Protein AF-A0A951YEJ0-F1 (afdb_monomer)

Structure (mmCIF, N/CA/C/O backbone):
data_AF-A0A951YEJ0-F1
#
_entry.id   AF-A0A951YEJ0-F1
#
loop_
_atom_site.group_PDB
_atom_site.id
_atom_site.type_symbol
_atom_site.label_atom_id
_atom_site.label_alt_id
_atom_site.label_comp_id
_atom_site.label_asym_id
_atom_site.label_entity_id
_atom_site.label_seq_id
_atom_site.pdbx_PDB_ins_code
_atom_site.Cartn_x
_atom_site.Cartn_y
_atom_site.Cartn_z
_atom_site.occupancy
_atom_site.B_iso_or_equiv
_atom_site.auth_seq_id
_atom_site.auth_comp_id
_atom_site.auth_asym_id
_atom_site.auth_atom_id
_atom_site.pdbx_PDB_model_num
ATOM 1 N N . MET A 1 1 ? 27.263 10.326 -24.774 1.00 58.91 1 MET A N 1
ATOM 2 C CA . MET A 1 1 ? 26.718 8.953 -24.923 1.00 58.91 1 MET A CA 1
ATOM 3 C C . MET A 1 1 ? 26.407 8.358 -23.551 1.00 58.91 1 MET A C 1
ATOM 5 O O . MET A 1 1 ? 27.213 8.525 -22.641 1.00 58.91 1 MET A O 1
ATOM 9 N N . ARG A 1 2 ? 25.249 7.697 -23.375 1.00 75.31 2 ARG A N 1
ATOM 10 C CA . ARG A 1 2 ? 24.913 6.966 -22.133 1.00 75.31 2 ARG A CA 1
ATOM 11 C C . AR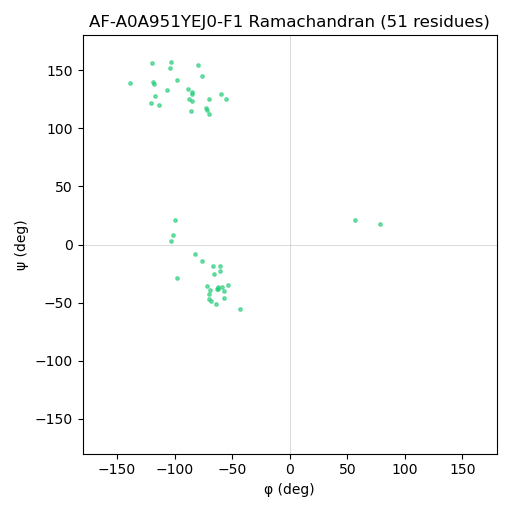G A 1 2 ? 25.767 5.692 -22.057 1.00 75.31 2 ARG A C 1
ATOM 13 O O . ARG A 1 2 ? 25.603 4.817 -22.892 1.00 75.31 2 ARG A O 1
ATOM 20 N N . HIS A 1 3 ? 26.634 5.607 -21.054 1.00 80.12 3 HIS A N 1
ATOM 21 C CA . HIS A 1 3 ? 27.671 4.578 -20.863 1.00 80.12 3 HIS A CA 1
ATOM 22 C C . HIS A 1 3 ? 27.289 3.489 -19.836 1.00 80.12 3 HIS A C 1
ATOM 24 O O . HIS A 1 3 ? 28.110 2.659 -19.467 1.00 80.12 3 HIS A O 1
ATOM 30 N N . LEU A 1 4 ? 26.036 3.471 -19.365 1.00 84.38 4 LEU A N 1
ATOM 31 C CA . LEU A 1 4 ? 25.541 2.467 -18.416 1.00 84.38 4 LEU A CA 1
ATOM 32 C C . LEU A 1 4 ? 25.052 1.211 -19.147 1.00 84.38 4 LEU A C 1
ATOM 34 O O . LEU A 1 4 ? 24.053 1.276 -19.871 1.00 84.38 4 LEU A O 1
ATOM 38 N N . SER A 1 5 ? 25.742 0.092 -18.905 1.00 84.12 5 SER A N 1
ATOM 39 C CA . SER A 1 5 ? 25.420 -1.243 -19.436 1.00 84.12 5 SER A CA 1
ATOM 40 C C . SER A 1 5 ? 24.170 -1.861 -18.779 1.00 84.12 5 SER A C 1
ATOM 42 O O . SER A 1 5 ? 23.346 -2.456 -19.465 1.00 84.12 5 SER A O 1
ATOM 44 N N . PHE A 1 6 ? 23.948 -1.622 -17.476 1.00 88.38 6 PHE A N 1
ATOM 45 C CA . PHE A 1 6 ? 22.758 -2.070 -16.737 1.00 88.38 6 PHE A CA 1
ATOM 46 C C . PHE A 1 6 ? 21.958 -0.890 -16.185 1.00 88.38 6 PHE A C 1
ATOM 48 O O . PHE A 1 6 ? 22.526 0.101 -15.721 1.00 88.38 6 PHE A O 1
ATOM 55 N N . LYS A 1 7 ? 20.626 -0.989 -16.259 1.00 87.25 7 LYS A N 1
ATOM 56 C CA . LYS A 1 7 ? 19.695 0.066 -15.840 1.00 87.25 7 LYS A CA 1
ATOM 57 C C . LYS A 1 7 ? 18.505 -0.541 -15.111 1.00 87.25 7 LYS A C 1
ATOM 59 O O . LYS A 1 7 ? 17.955 -1.546 -15.557 1.00 87.25 7 LYS A O 1
ATOM 64 N N . THR A 1 8 ? 18.083 0.111 -14.036 1.00 87.56 8 THR A N 1
ATOM 65 C CA . THR A 1 8 ? 16.828 -0.208 -13.356 1.00 87.56 8 THR A CA 1
ATOM 66 C C . THR A 1 8 ? 15.665 0.204 -14.248 1.00 87.56 8 THR A C 1
ATOM 68 O O . THR A 1 8 ? 15.594 1.349 -14.695 1.00 87.56 8 THR A O 1
ATOM 71 N N . GLN A 1 9 ? 14.771 -0.737 -14.531 1.00 86.75 9 GLN A N 1
ATOM 72 C CA . GLN A 1 9 ? 13.549 -0.456 -15.272 1.00 86.75 9 GLN A CA 1
ATOM 73 C C . GLN A 1 9 ? 12.481 0.038 -14.297 1.00 86.75 9 GLN A C 1
ATOM 75 O O . GLN A 1 9 ? 12.161 -0.644 -13.326 1.00 86.75 9 GLN A O 1
ATOM 80 N N . SER A 1 10 ? 11.947 1.226 -14.561 1.00 88.31 10 SER A N 1
ATOM 81 C CA . SER A 1 10 ? 10.781 1.752 -13.855 1.00 88.31 10 SER A CA 1
ATOM 82 C C . SER A 1 10 ? 9.500 1.143 -14.423 1.00 88.31 10 SER A C 1
ATOM 84 O O . SER A 1 10 ? 9.462 0.729 -15.582 1.00 88.31 10 SER A O 1
ATOM 86 N N . ALA A 1 11 ? 8.448 1.080 -13.610 1.00 87.19 11 ALA A N 1
ATOM 87 C CA . ALA A 1 11 ? 7.135 0.642 -14.066 1.00 87.19 11 ALA A CA 1
ATOM 88 C C . ALA A 1 11 ? 6.433 1.744 -14.875 1.00 87.19 11 ALA A C 1
ATOM 90 O O . ALA A 1 11 ? 6.534 2.925 -14.552 1.00 87.19 11 ALA A O 1
ATOM 91 N N . ASN A 1 12 ? 5.676 1.335 -15.896 1.00 85.44 12 ASN A N 1
ATOM 92 C CA . ASN A 1 12 ? 4.983 2.224 -16.832 1.00 85.44 12 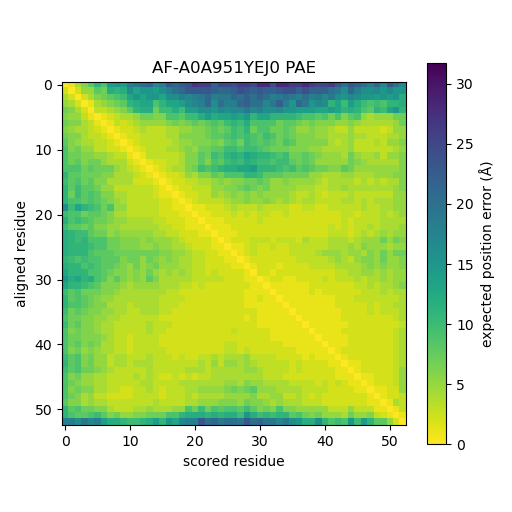ASN A CA 1
ATOM 93 C C . ASN A 1 12 ? 3.473 1.968 -16.749 1.00 85.44 12 ASN A C 1
ATOM 95 O O . ASN A 1 12 ? 3.066 0.840 -16.466 1.00 85.44 12 ASN A O 1
ATOM 99 N N . GLU A 1 13 ? 2.626 2.935 -17.111 1.00 84.12 13 GLU A N 1
ATOM 100 C CA . GLU A 1 13 ? 1.160 2.769 -17.057 1.00 84.12 13 GLU A CA 1
ATOM 101 C C . GLU A 1 13 ? 0.638 1.541 -17.813 1.00 84.12 13 GLU A C 1
ATOM 103 O O . GLU A 1 13 ? -0.275 0.874 -17.339 1.00 84.12 13 GLU A O 1
ATOM 108 N N . LYS A 1 14 ? 1.268 1.188 -18.941 1.00 84.06 14 LYS A N 1
ATOM 109 C CA . LYS A 1 14 ? 0.911 0.006 -19.745 1.00 84.06 14 LYS A CA 1
ATOM 110 C C . LYS A 1 14 ? 1.162 -1.326 -19.026 1.00 84.06 14 LYS A C 1
ATOM 112 O O . LYS A 1 14 ? 0.554 -2.330 -19.374 1.00 84.06 14 LYS A O 1
ATOM 117 N N . ILE A 1 15 ? 2.089 -1.344 -18.069 1.00 84.31 15 ILE A N 1
ATOM 118 C CA . ILE A 1 15 ? 2.521 -2.549 -17.344 1.00 84.31 15 ILE A CA 1
ATOM 119 C C . ILE A 1 15 ? 1.802 -2.641 -15.990 1.00 84.31 15 ILE A C 1
ATOM 121 O O . ILE A 1 15 ? 1.568 -3.735 -15.473 1.00 84.31 15 ILE A O 1
ATOM 125 N N . VAL A 1 16 ? 1.434 -1.498 -15.403 1.00 86.69 16 VAL A N 1
ATOM 126 C CA . VAL A 1 16 ? 0.800 -1.437 -14.084 1.00 86.69 16 VAL A CA 1
ATOM 127 C C . VAL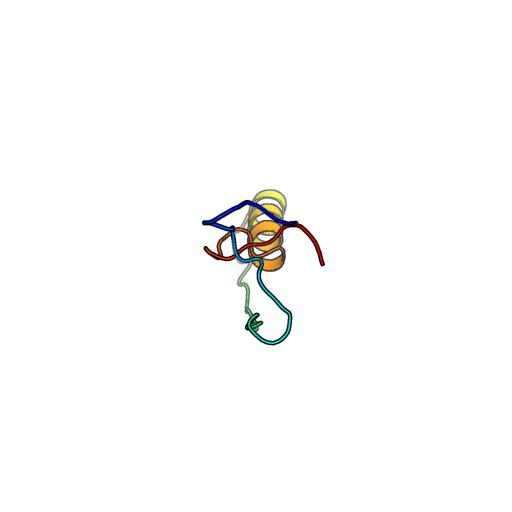 A 1 16 ? -0.626 -1.989 -14.142 1.00 86.69 16 VAL A C 1
ATOM 129 O O . VAL A 1 16 ? -1.536 -1.361 -14.677 1.00 86.69 16 VAL A O 1
ATOM 132 N N . LYS A 1 17 ? -0.845 -3.131 -13.484 1.00 85.62 17 LYS A N 1
ATOM 133 C CA . LYS A 1 17 ? -2.186 -3.658 -13.193 1.00 85.62 17 LYS A CA 1
ATOM 134 C C . LYS A 1 17 ? -2.737 -3.043 -11.907 1.00 85.62 17 LYS A C 1
ATOM 136 O O . LYS A 1 17 ? -2.034 -2.982 -10.892 1.00 85.62 17 LYS A O 1
ATOM 141 N N . ARG A 1 18 ? -3.977 -2.556 -11.961 1.00 87.69 18 ARG A N 1
ATOM 142 C CA . ARG A 1 18 ? -4.712 -1.986 -10.825 1.00 87.69 18 ARG A CA 1
ATOM 143 C C . ARG A 1 18 ? -5.886 -2.900 -10.512 1.00 87.69 18 ARG A C 1
ATOM 145 O O . ARG A 1 18 ? -6.739 -3.103 -11.367 1.00 87.69 18 ARG A O 1
ATOM 152 N N . ASP A 1 19 ? -5.895 -3.424 -9.297 1.00 89.81 19 ASP A N 1
ATOM 153 C CA . ASP A 1 19 ? -6.933 -4.330 -8.821 1.00 89.81 19 ASP A CA 1
ATOM 154 C C . ASP A 1 19 ? -7.882 -3.581 -7.887 1.00 89.81 19 ASP A C 1
ATOM 156 O O . ASP A 1 19 ? -7.487 -2.620 -7.217 1.00 89.81 19 ASP A O 1
ATOM 160 N N . TRP A 1 20 ? -9.128 -4.039 -7.839 1.00 93.69 20 TRP A N 1
ATOM 161 C CA . TRP A 1 20 ? -10.109 -3.574 -6.870 1.00 93.69 20 TRP A CA 1
ATOM 162 C C . TRP A 1 20 ? -10.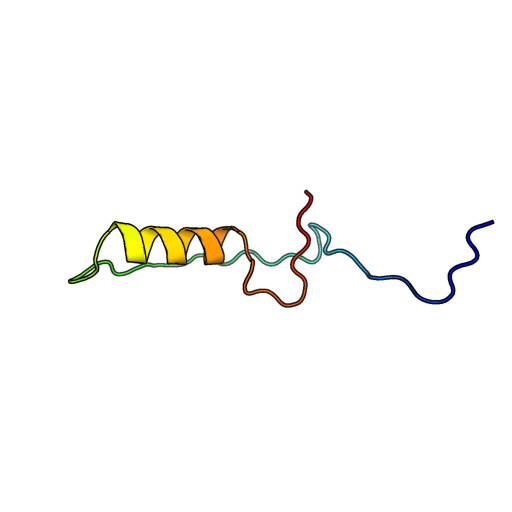012 -4.404 -5.596 1.00 93.69 20 TRP A C 1
ATOM 164 O O . TRP A 1 20 ? -9.949 -5.631 -5.646 1.00 93.69 20 TRP A O 1
ATOM 174 N N . TYR A 1 21 ? -10.017 -3.723 -4.455 1.00 92.88 21 TYR A N 1
ATOM 175 C CA . TYR A 1 21 ? -9.922 -4.347 -3.141 1.00 92.88 21 TYR A CA 1
ATOM 176 C C . TYR A 1 21 ? -11.189 -4.054 -2.344 1.00 92.88 21 TYR A C 1
ATOM 178 O O . TYR A 1 21 ? -11.677 -2.925 -2.337 1.00 92.88 21 TYR A O 1
ATOM 186 N N . ILE A 1 22 ? -11.687 -5.069 -1.644 1.00 95.25 22 ILE A N 1
ATOM 187 C CA . ILE A 1 22 ? -12.751 -4.945 -0.648 1.00 95.25 22 ILE A CA 1
ATOM 188 C C . ILE A 1 22 ? -12.092 -5.109 0.718 1.00 95.25 22 ILE A C 1
ATOM 190 O O . ILE A 1 22 ? -11.279 -6.016 0.907 1.00 95.25 22 ILE A O 1
ATOM 194 N N . VAL A 1 23 ? -12.406 -4.216 1.655 1.00 93.62 23 VAL A N 1
ATOM 195 C CA . VAL A 1 23 ? -11.811 -4.218 2.994 1.00 93.62 23 VAL A CA 1
ATOM 196 C C . VAL A 1 23 ? -12.909 -4.374 4.034 1.00 93.62 23 VAL A C 1
ATOM 198 O O . VAL A 1 23 ? -13.806 -3.540 4.108 1.00 93.62 23 VAL A O 1
ATOM 201 N N . ASP A 1 24 ? -12.803 -5.420 4.851 1.00 95.56 24 ASP A N 1
ATOM 202 C CA . ASP A 1 24 ? -13.5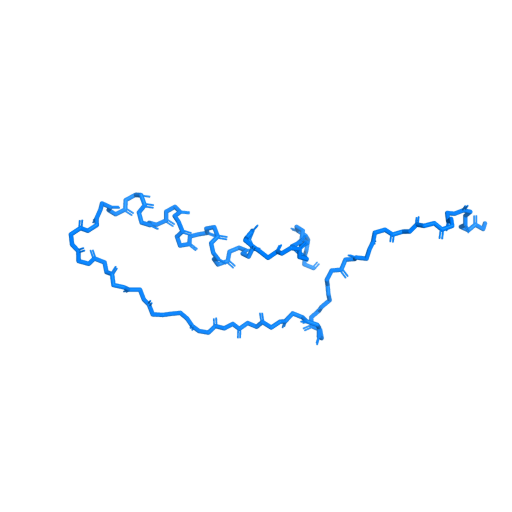99 -5.576 6.067 1.00 95.56 24 ASP A CA 1
ATOM 203 C 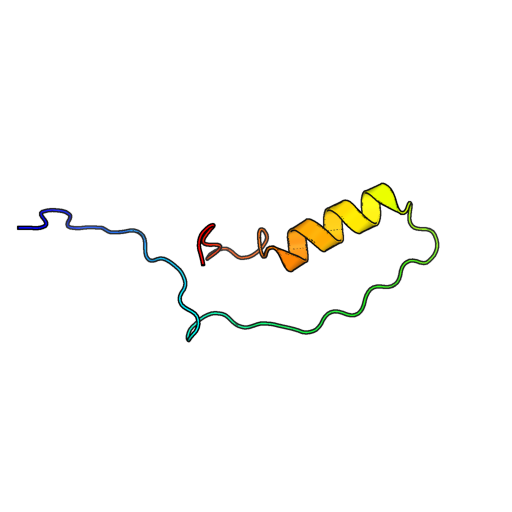C . ASP A 1 24 ? -12.883 -4.889 7.239 1.00 95.56 24 ASP A C 1
ATOM 205 O O . ASP A 1 24 ? -11.710 -5.151 7.522 1.00 95.56 24 ASP A O 1
ATOM 209 N N .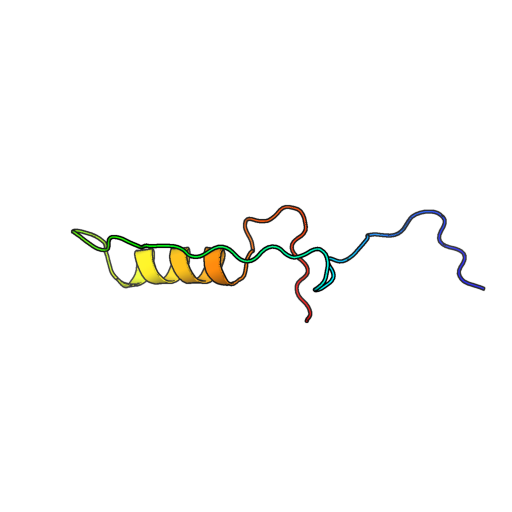 ALA A 1 25 ? -13.596 -3.978 7.896 1.00 95.19 25 ALA A N 1
ATOM 210 C CA . ALA A 1 25 ? -13.100 -3.163 8.998 1.00 95.19 25 ALA A CA 1
ATOM 211 C C . ALA A 1 25 ? -13.574 -3.643 10.381 1.00 95.19 25 ALA A C 1
ATOM 213 O O . ALA A 1 25 ? -13.284 -2.995 11.392 1.00 95.19 25 ALA A O 1
ATOM 214 N N . THR A 1 26 ? -14.306 -4.754 10.451 1.00 96.69 26 THR A N 1
ATOM 215 C CA . THR A 1 26 ? -14.883 -5.262 11.698 1.00 96.69 26 THR A CA 1
ATOM 216 C C . THR A 1 26 ? -13.786 -5.560 12.727 1.00 96.69 26 THR A C 1
ATOM 218 O O . THR A 1 26 ? -12.795 -6.226 12.430 1.00 96.69 26 THR A O 1
ATOM 221 N N . ASN A 1 27 ? -13.949 -5.044 13.953 1.00 95.25 27 ASN A N 1
ATOM 222 C CA . ASN A 1 27 ? -12.993 -5.170 15.064 1.00 95.25 27 ASN A CA 1
ATOM 223 C C . ASN A 1 27 ? -11.567 -4.653 14.778 1.00 95.25 27 ASN A C 1
ATOM 225 O O . ASN A 1 27 ? -10.620 -5.028 15.473 1.00 95.25 27 ASN A O 1
ATOM 229 N N . GLN A 1 28 ? -11.382 -3.776 13.786 1.00 95.06 28 GLN A N 1
ATOM 230 C CA . GLN A 1 28 ? -10.078 -3.181 13.494 1.00 95.06 28 GLN A CA 1
ATOM 231 C C . GLN A 1 28 ? -9.919 -1.794 14.116 1.00 95.06 28 GLN A C 1
ATOM 233 O O . GLN A 1 28 ? -10.816 -0.954 14.094 1.00 95.06 28 GLN A O 1
ATOM 238 N N . THR A 1 29 ? -8.717 -1.502 14.618 1.00 96.7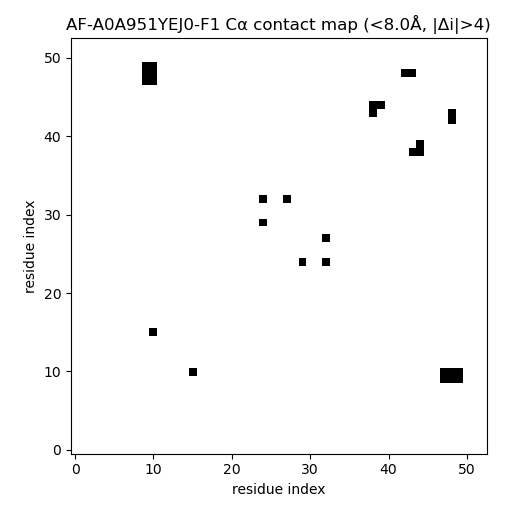5 29 THR A N 1
ATOM 239 C CA . THR A 1 29 ? -8.373 -0.140 15.041 1.00 96.75 29 THR A CA 1
ATOM 240 C C . THR A 1 29 ? -8.180 0.748 13.814 1.00 96.75 29 THR A C 1
ATOM 242 O O . THR A 1 29 ? -7.238 0.536 13.044 1.00 96.75 29 THR A O 1
ATOM 245 N N . MET A 1 30 ? -9.012 1.787 13.678 1.00 94.31 30 MET A N 1
ATOM 246 C CA . MET A 1 30 ? -9.033 2.714 12.536 1.00 94.31 30 MET A CA 1
ATOM 247 C C . MET A 1 30 ? -7.632 3.140 12.071 1.00 94.31 30 MET A C 1
ATOM 249 O O . MET A 1 30 ? -7.273 2.910 10.923 1.00 94.31 30 MET A O 1
ATOM 253 N N . GLY A 1 31 ? -6.797 3.695 12.957 1.00 96.31 31 GLY A N 1
ATOM 254 C CA . GLY A 1 31 ? -5.472 4.198 12.567 1.00 96.31 31 GLY A CA 1
ATOM 255 C C . GLY A 1 31 ? -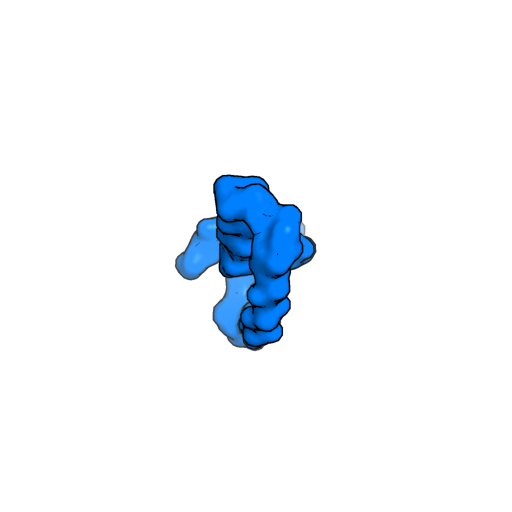4.532 3.115 12.019 1.00 96.31 31 GLY A C 1
ATOM 256 O O . GLY A 1 31 ? -3.810 3.342 11.042 1.00 96.31 31 GLY A O 1
ATOM 257 N N . ARG A 1 32 ? -4.573 1.907 12.599 1.00 95.56 32 ARG A N 1
ATOM 258 C CA . ARG A 1 32 ? -3.744 0.776 12.147 1.00 95.56 32 ARG A CA 1
ATOM 259 C C . ARG A 1 32 ? -4.222 0.262 10.794 1.00 95.56 32 ARG A C 1
ATOM 261 O O . ARG A 1 32 ? -3.401 0.003 9.914 1.00 95.56 32 ARG A O 1
ATOM 268 N N . MET A 1 33 ? -5.536 0.157 10.621 1.00 96.56 33 MET A N 1
ATOM 269 C CA . MET A 1 33 ? -6.151 -0.258 9.366 1.00 96.56 33 MET A CA 1
ATOM 270 C C . MET A 1 33 ? -5.862 0.746 8.244 1.00 96.56 33 MET A C 1
ATOM 272 O O . MET A 1 33 ? -5.325 0.356 7.208 1.00 96.56 33 MET A O 1
ATOM 276 N N . SER A 1 34 ? -6.108 2.038 8.471 1.00 96.44 34 SER A N 1
ATOM 277 C CA . SER A 1 34 ? -5.867 3.095 7.481 1.00 96.44 34 SER A CA 1
ATOM 278 C C . SER A 1 34 ? -4.411 3.129 7.013 1.00 96.44 34 SER A C 1
ATOM 280 O O . SER A 1 34 ? -4.147 3.247 5.818 1.00 96.44 34 SER A O 1
ATOM 282 N N . SER A 1 35 ? -3.456 2.936 7.928 1.00 96.88 35 SER A N 1
ATOM 283 C CA . SER A 1 35 ? -2.023 2.895 7.593 1.00 96.88 35 SER A CA 1
ATOM 284 C C . SER A 1 35 ? -1.669 1.734 6.653 1.00 96.88 35 SER A C 1
ATOM 286 O O . SER A 1 35 ? -0.860 1.886 5.729 1.00 96.88 35 SER A O 1
ATOM 288 N N . ARG A 1 36 ? -2.298 0.567 6.851 1.00 95.31 36 ARG A N 1
ATOM 289 C CA . ARG A 1 36 ? -2.120 -0.601 5.973 1.00 95.31 36 ARG A CA 1
ATOM 290 C C . ARG A 1 36 ? -2.753 -0.370 4.604 1.00 95.31 36 ARG A C 1
ATOM 292 O O . ARG A 1 36 ? -2.083 -0.587 3.596 1.00 95.31 36 ARG A O 1
ATOM 299 N N . ILE A 1 37 ? -3.988 0.134 4.566 1.00 95.56 37 ILE A N 1
ATOM 300 C CA . ILE A 1 37 ? -4.691 0.457 3.314 1.00 95.56 37 ILE A CA 1
ATOM 301 C C . ILE A 1 37 ? -3.874 1.459 2.491 1.00 95.56 37 ILE A C 1
ATOM 303 O O . ILE A 1 37 ? -3.631 1.226 1.310 1.00 95.56 37 ILE A O 1
ATOM 307 N N . ALA A 1 38 ? -3.361 2.523 3.115 1.00 95.38 38 ALA A N 1
ATOM 308 C CA . ALA A 1 38 ? -2.539 3.522 2.434 1.00 95.38 38 ALA A CA 1
ATOM 309 C C . ALA A 1 38 ? -1.274 2.917 1.794 1.00 95.38 38 ALA A C 1
ATOM 311 O O . ALA A 1 38 ? -0.876 3.319 0.699 1.00 95.38 38 ALA A O 1
ATOM 312 N N . SER A 1 39 ? -0.656 1.924 2.443 1.00 94.19 39 SER A N 1
ATOM 313 C CA . SER A 1 39 ? 0.524 1.229 1.909 1.00 94.19 39 SER A CA 1
ATOM 314 C C . SER A 1 39 ? 0.188 0.362 0.690 1.00 94.19 39 SER A C 1
ATOM 316 O O . SER A 1 39 ? 0.951 0.351 -0.282 1.00 94.19 39 SER A O 1
ATOM 318 N N . ILE A 1 40 ? -0.971 -0.307 0.713 1.00 93.44 40 ILE A N 1
ATOM 319 C CA . ILE A 1 40 ? -1.482 -1.117 -0.403 1.00 93.44 40 ILE A CA 1
ATOM 320 C C . ILE A 1 40 ? -1.869 -0.224 -1.584 1.00 93.44 40 ILE A C 1
ATOM 322 O O . ILE A 1 40 ? -1.416 -0.475 -2.698 1.00 93.44 40 ILE A O 1
ATOM 326 N N . LEU A 1 41 ? -2.631 0.850 -1.347 1.00 92.31 41 LEU A N 1
ATOM 327 C CA . LEU A 1 41 ? -3.053 1.791 -2.393 1.00 92.31 41 LEU A CA 1
ATOM 328 C C . LEU A 1 41 ? -1.863 2.493 -3.052 1.00 92.31 41 LEU A C 1
ATOM 330 O O . LEU A 1 41 ? -1.849 2.684 -4.266 1.00 92.31 41 LEU A O 1
ATOM 334 N N . ARG A 1 42 ? -0.825 2.818 -2.273 1.00 91.44 42 ARG A N 1
ATOM 335 C CA . ARG A 1 42 ? 0.440 3.331 -2.817 1.00 91.44 42 ARG A CA 1
ATOM 336 C C . ARG A 1 42 ? 1.197 2.284 -3.642 1.00 91.44 42 ARG A C 1
ATOM 338 O O . ARG A 1 42 ? 2.075 2.643 -4.415 1.00 91.44 42 ARG A O 1
ATOM 345 N N . GLY A 1 43 ? 0.884 1.000 -3.485 1.00 91.81 43 GLY A N 1
ATOM 346 C CA . GLY A 1 43 ? 1.518 -0.089 -4.221 1.00 91.81 43 GLY A CA 1
ATOM 347 C C . GLY A 1 43 ? 2.891 -0.482 -3.684 1.00 91.81 43 GLY A C 1
ATOM 348 O O . GLY A 1 43 ? 3.625 -1.165 -4.390 1.00 91.81 43 GLY A O 1
ATOM 349 N N . LYS A 1 44 ? 3.242 -0.101 -2.444 1.00 90.50 44 LYS A N 1
ATOM 350 C CA . LYS A 1 44 ? 4.557 -0.404 -1.836 1.00 90.50 44 LYS A CA 1
ATOM 351 C C . LYS A 1 44 ? 4.845 -1.903 -1.700 1.00 90.50 44 LYS A C 1
ATOM 353 O O . LYS A 1 44 ? 5.997 -2.288 -1.567 1.00 90.50 44 LYS A O 1
ATOM 358 N N . ASN A 1 45 ? 3.810 -2.736 -1.760 1.00 90.06 45 ASN A N 1
ATOM 359 C CA . ASN A 1 45 ? 3.938 -4.191 -1.709 1.00 90.06 45 ASN A CA 1
ATOM 360 C C . ASN A 1 45 ? 4.291 -4.809 -3.077 1.00 90.06 45 ASN A C 1
ATOM 362 O O . ASN A 1 45 ? 4.539 -6.009 -3.158 1.00 90.06 45 ASN A O 1
ATOM 366 N N . LYS A 1 46 ? 4.286 -4.027 -4.165 1.00 89.81 46 LYS A N 1
ATOM 367 C CA . LYS A 1 46 ? 4.622 -4.510 -5.510 1.00 89.81 46 LYS A CA 1
ATOM 368 C C . LYS A 1 46 ? 6.137 -4.467 -5.703 1.00 89.81 46 LYS A C 1
ATOM 370 O O . LYS A 1 46 ? 6.750 -3.422 -5.518 1.00 89.81 46 LYS A O 1
ATOM 375 N N . ALA A 1 47 ? 6.726 -5.574 -6.157 1.00 90.00 47 ALA A N 1
ATOM 376 C CA . ALA A 1 47 ? 8.171 -5.673 -6.404 1.00 90.00 47 ALA A CA 1
ATOM 377 C C . ALA A 1 47 ? 8.688 -4.670 -7.456 1.00 90.00 47 ALA A C 1
ATOM 379 O O . ALA A 1 47 ? 9.859 -4.317 -7.458 1.00 90.00 47 ALA A O 1
ATOM 380 N N . TYR A 1 48 ? 7.801 -4.189 -8.328 1.00 90.19 48 TYR A N 1
ATOM 381 C CA . TYR A 1 48 ? 8.079 -3.186 -9.358 1.00 90.19 48 TYR A CA 1
ATOM 382 C C . TYR A 1 48 ? 7.626 -1.767 -8.956 1.00 90.19 48 TYR A C 1
ATOM 384 O O . TYR A 1 48 ? 7.381 -0.922 -9.819 1.00 90.19 48 TYR A O 1
ATOM 392 N N . TYR A 1 49 ? 7.457 -1.492 -7.657 1.00 90.62 49 TYR A N 1
ATOM 393 C CA . TYR A 1 49 ? 7.068 -0.167 -7.172 1.00 90.62 49 TYR A CA 1
ATOM 394 C C . TYR A 1 49 ? 8.040 0.913 -7.667 1.00 90.62 49 TYR A C 1
ATOM 396 O O . TYR A 1 49 ? 9.246 0.847 -7.438 1.00 90.62 49 TYR A O 1
ATOM 404 N N . THR A 1 50 ? 7.487 1.931 -8.322 1.00 90.56 50 THR A N 1
ATOM 405 C CA . THR A 1 50 ? 8.208 3.129 -8.754 1.00 90.56 50 THR A CA 1
ATOM 406 C C . THR A 1 50 ? 7.597 4.330 -8.022 1.00 90.56 50 THR A C 1
ATOM 408 O O . THR A 1 50 ? 6.375 4.467 -8.031 1.00 90.56 50 THR A O 1
ATOM 411 N N . PRO A 1 51 ? 8.395 5.175 -7.341 1.00 88.56 51 PRO A N 1
ATOM 412 C CA . PRO A 1 51 ? 7.875 6.236 -6.472 1.00 88.56 51 PRO A CA 1
ATOM 413 C C . PRO A 1 51 ? 7.325 7.461 -7.213 1.00 88.56 51 PRO A C 1
ATOM 415 O O . PRO A 1 51 ? 6.655 8.284 -6.591 1.00 88.56 51 PRO A O 1
ATOM 418 N N . HIS A 1 52 ? 7.622 7.588 -8.505 1.00 81.12 52 HIS A N 1
ATOM 419 C CA . HIS A 1 52 ? 7.177 8.681 -9.365 1.00 81.12 52 HIS A CA 1
ATOM 420 C C . HIS A 1 52 ? 6.034 8.221 -10.275 1.00 81.12 52 HIS A C 1
ATOM 422 O O . HIS A 1 52 ? 5.889 7.022 -10.525 1.00 81.12 52 HIS A O 1
ATOM 428 N N . PHE A 1 53 ? 5.245 9.184 -10.744 1.00 59.59 53 PHE A N 1
ATOM 429 C CA . PHE A 1 53 ? 4.172 9.011 -11.725 1.00 59.59 53 PHE A CA 1
ATOM 430 C C . PHE A 1 53 ? 4.682 9.396 -13.112 1.00 59.59 53 PHE A C 1
ATOM 432 O O . PHE A 1 53 ? 5.403 10.419 -13.190 1.00 59.59 53 PHE A O 1
#

Foldseek 3Di:
DDPDPDDDDADDPVRDDDDDDDDDCPPHDPVVVVVVVVCVVQVVVPPRRDNDD

Radius of gyration: 16.33 Å; Cα contacts (8 Å, |Δi|>4): 15; chains: 1; bounding box: 43×15×40 Å

Secondary structure (DSSP, 8-state):
----S--PPPP-TTT----------TT--HHHHHHHHHHHHTTTTSTT--S--

pLDDT: mean 89.29, std 7.69, range [58.91, 96.88]

Mean predicted aligned error: 5.5 Å

Solvent-accessible surface area (backbone atoms only — not comparable to full-atom values): 3884 Å² total; per-residue (Å²): 133,91,84,72,90,74,78,88,82,75,68,46,81,93,72,62,83,85,81,91,83,87,82,86,64,82,97,54,58,62,71,65,51,52,55,52,51,53,42,56,76,72,34,71,83,43,95,64,60,54,98,72,134

Sequence (53 aa):
MRHLSFKTQSANEKIVKRDWYIVDATNQTMGRMSSRIASILRGKNKAYYTPHF